Protein AF-A0A094IX02-F1 (afdb_monomer)

InterPro domains:
  IPR008921 DNA polymerase III, clamp loader complex, gamma/delta/delta subunit, C-terminal [SSF48019] (2-91)
  IPR022754 DNA polymerase III, gamma subunit, domain III [PF12169] (2-89)

pLDDT: mean 78.2, std 19.48, range [35.41, 97.06]

Sequence (142 aa):
MEQGKDPNRLVEDLIYYYRDMLLYKAAPQLEDVTHRVLVDERFRELSDVIPTSLIYEAIDLLSKSQQDMRLTNHPRVHMEVAIVKLCYEEERVIKTSISPALEEKVRQLEEQLAKLKETGVKLSPAETSEPVKKQEKYSDRL

Mean predicted aligned error: 15.34 Å

Secondary structure (DSSP, 8-state):
--TTS-HHHHHHHHHHHHHHHHHHHH-TT-GGG-SS----HHHHHHHHHS-HHHHHHHHHHHHHHHHHHHT-S-HHHHHHHHHHHHHHHHHHHHHTSS-HHHHHHHHHHHHHHHHHHHH----PPP----------------

Structure (mmCIF, N/CA/C/O backbone):
data_AF-A0A094IX02-F1
#
_entry.id   AF-A0A094IX02-F1
#
loop_
_atom_site.group_PDB
_atom_site.id
_atom_site.type_symbol
_atom_site.label_atom_id
_atom_site.label_alt_id
_atom_site.label_comp_id
_atom_site.label_asym_id
_atom_site.label_entity_id
_atom_site.label_seq_id
_atom_site.pdbx_PDB_ins_code
_atom_site.Cartn_x
_atom_site.Cartn_y
_atom_site.Cartn_z
_atom_site.occupancy
_atom_site.B_iso_or_equiv
_atom_site.auth_seq_id
_atom_site.auth_comp_id
_atom_site.auth_asym_id
_atom_site.auth_atom_id
_atom_site.pdbx_PDB_model_num
ATOM 1 N N . MET A 1 1 ? 15.039 -9.515 -20.313 1.00 42.78 1 MET A N 1
ATOM 2 C CA . MET A 1 1 ? 13.960 -9.119 -19.388 1.00 42.78 1 MET A CA 1
ATOM 3 C C . MET A 1 1 ? 14.347 -9.583 -17.995 1.00 42.78 1 MET A C 1
ATOM 5 O O . MET A 1 1 ? 14.217 -10.758 -17.699 1.00 42.78 1 MET A O 1
ATOM 9 N N . GLU A 1 2 ? 14.896 -8.691 -17.175 1.00 47.22 2 GLU A N 1
ATOM 10 C CA . GLU A 1 2 ? 15.177 -8.949 -15.756 1.00 47.22 2 GLU A CA 1
ATOM 11 C C . GLU A 1 2 ? 14.132 -8.184 -14.940 1.00 47.22 2 GLU A C 1
ATOM 13 O O . GLU A 1 2 ? 14.404 -7.127 -14.383 1.00 47.22 2 GLU A O 1
ATOM 18 N N . GLN A 1 3 ? 12.886 -8.662 -14.974 1.00 53.97 3 GLN A N 1
ATOM 19 C CA . GLN A 1 3 ? 11.718 -7.919 -14.475 1.00 53.97 3 GLN A CA 1
ATOM 20 C C . GLN A 1 3 ? 11.687 -7.727 -12.945 1.00 53.97 3 GLN A C 1
ATOM 22 O O . GLN A 1 3 ? 10.845 -6.988 -12.459 1.00 53.97 3 GLN A O 1
ATOM 27 N N . GLY A 1 4 ? 12.623 -8.315 -12.190 1.00 54.16 4 GLY A N 1
ATOM 28 C CA . GLY A 1 4 ? 12.705 -8.188 -10.728 1.00 54.16 4 GLY A CA 1
ATOM 29 C C . GLY A 1 4 ? 13.986 -7.545 -10.185 1.00 54.16 4 GLY A C 1
ATOM 30 O O . GLY A 1 4 ? 14.242 -7.662 -8.992 1.00 54.16 4 GLY A O 1
ATOM 31 N N . LYS A 1 5 ? 14.837 -6.932 -11.025 1.00 67.88 5 LYS A N 1
ATOM 32 C CA . LYS A 1 5 ? 16.141 -6.404 -10.567 1.00 67.88 5 LYS A CA 1
ATOM 33 C C . LYS A 1 5 ? 16.159 -4.937 -10.153 1.00 67.88 5 LYS A C 1
ATOM 35 O O . LYS A 1 5 ? 17.096 -4.544 -9.462 1.00 67.88 5 LYS A O 1
ATOM 40 N N . ASP A 1 6 ? 15.179 -4.137 -10.563 1.00 89.62 6 ASP A N 1
ATOM 41 C CA . ASP A 1 6 ? 15.134 -2.725 -10.185 1.00 89.62 6 ASP A CA 1
ATOM 42 C C . ASP A 1 6 ? 14.188 -2.523 -8.992 1.00 89.62 6 ASP A C 1
ATOM 44 O O . ASP A 1 6 ? 12.966 -2.595 -9.164 1.00 89.62 6 ASP A O 1
ATOM 48 N N . PRO A 1 7 ? 14.724 -2.270 -7.785 1.00 91.38 7 PRO A N 1
ATOM 49 C CA . PRO A 1 7 ? 13.902 -2.092 -6.600 1.00 91.38 7 PRO A CA 1
ATOM 50 C C . PRO A 1 7 ? 12.995 -0.857 -6.707 1.00 91.38 7 PRO A C 1
ATOM 52 O O . PRO A 1 7 ? 11.877 -0.884 -6.198 1.00 91.38 7 PRO A O 1
ATOM 55 N N . ASN A 1 8 ? 13.425 0.210 -7.394 1.00 92.31 8 ASN A N 1
ATOM 56 C CA . ASN A 1 8 ? 12.605 1.417 -7.546 1.00 92.31 8 ASN A CA 1
ATOM 57 C C . ASN A 1 8 ? 11.371 1.134 -8.392 1.00 92.31 8 ASN A C 1
ATOM 59 O O . ASN A 1 8 ? 10.273 1.565 -8.047 1.00 92.31 8 ASN A O 1
ATOM 63 N N . ARG A 1 9 ? 11.561 0.379 -9.477 1.00 91.56 9 ARG A N 1
ATOM 64 C CA . ARG A 1 9 ? 10.472 -0.018 -10.363 1.00 91.56 9 ARG A CA 1
ATOM 65 C C . ARG A 1 9 ? 9.483 -0.945 -9.666 1.00 91.56 9 ARG A C 1
ATOM 67 O O . ARG A 1 9 ? 8.288 -0.749 -9.826 1.00 91.56 9 ARG A O 1
ATOM 74 N N . LEU A 1 10 ? 9.955 -1.893 -8.849 1.00 92.25 10 LEU A N 1
ATOM 75 C CA . LEU A 1 10 ? 9.054 -2.751 -8.074 1.00 92.25 10 LEU A CA 1
ATOM 76 C C . LEU A 1 10 ? 8.162 -1.928 -7.134 1.00 92.25 10 LEU A C 1
ATOM 78 O O . LEU A 1 10 ? 6.953 -2.130 -7.106 1.00 92.25 10 LEU A O 1
ATOM 82 N N . VAL A 1 11 ? 8.746 -0.984 -6.389 1.00 94.88 11 VAL A N 1
ATOM 83 C CA . VAL A 1 11 ? 7.979 -0.098 -5.497 1.00 94.88 11 VAL A CA 1
ATOM 84 C C . VAL A 1 11 ? 6.995 0.767 -6.287 1.00 94.88 11 VAL A C 1
ATOM 86 O O . VAL A 1 11 ? 5.854 0.927 -5.866 1.00 94.88 11 VAL A O 1
ATOM 89 N N . GLU A 1 12 ? 7.405 1.292 -7.443 1.00 93.75 12 GLU A N 1
ATOM 90 C CA . GLU A 1 12 ? 6.524 2.069 -8.319 1.00 93.75 12 GLU A CA 1
ATOM 91 C C . GLU A 1 12 ? 5.334 1.235 -8.824 1.00 93.75 12 GLU A C 1
ATOM 93 O O . GLU A 1 12 ? 4.187 1.676 -8.742 1.00 93.75 12 GLU A O 1
ATOM 98 N N . ASP A 1 13 ? 5.591 0.013 -9.293 1.00 92.88 13 ASP A N 1
ATOM 99 C CA . ASP A 1 13 ? 4.559 -0.897 -9.788 1.00 92.88 13 ASP A CA 1
ATOM 100 C C . ASP A 1 13 ? 3.580 -1.298 -8.668 1.00 92.88 13 ASP A C 1
ATOM 102 O O . ASP A 1 13 ? 2.373 -1.348 -8.907 1.00 92.88 13 ASP A O 1
ATOM 106 N N . LEU A 1 14 ? 4.058 -1.480 -7.430 1.00 94.31 14 LEU A N 1
ATOM 107 C CA . LEU A 1 14 ? 3.194 -1.703 -6.264 1.00 94.31 14 LEU A CA 1
ATOM 108 C C . LEU A 1 14 ? 2.306 -0.489 -5.954 1.00 94.31 14 LEU A C 1
ATOM 110 O O . LEU A 1 14 ? 1.111 -0.656 -5.716 1.00 94.31 14 LEU A O 1
ATOM 114 N N . ILE A 1 15 ? 2.849 0.733 -5.996 1.00 95.25 15 ILE A N 1
ATOM 115 C CA . ILE A 1 15 ? 2.057 1.960 -5.789 1.00 95.25 15 ILE A CA 1
ATOM 116 C C . ILE A 1 15 ? 0.941 2.056 -6.835 1.00 95.25 15 ILE A C 1
ATOM 118 O O . ILE A 1 15 ? -0.210 2.329 -6.488 1.00 95.25 15 ILE A O 1
ATOM 122 N N . TYR A 1 16 ? 1.249 1.801 -8.111 1.00 93.56 16 TYR A N 1
ATOM 123 C CA . TYR A 1 16 ? 0.229 1.810 -9.160 1.00 93.56 16 TYR A CA 1
ATOM 124 C C . TYR A 1 16 ? -0.816 0.715 -8.976 1.00 93.56 16 TYR A C 1
ATOM 126 O O . TYR A 1 16 ? -1.994 0.982 -9.195 1.00 93.56 16 TYR A O 1
ATOM 134 N N . TYR A 1 17 ? -0.408 -0.479 -8.548 1.00 93.75 17 TYR A N 1
ATOM 135 C CA . TYR A 1 17 ? -1.331 -1.577 -8.282 1.00 93.75 17 TYR A CA 1
ATOM 136 C C . TYR A 1 17 ? -2.354 -1.205 -7.202 1.00 93.75 17 TYR A C 1
ATOM 138 O O . TYR A 1 17 ? -3.560 -1.340 -7.408 1.00 93.75 17 TYR A O 1
ATOM 146 N N . TYR A 1 18 ? -1.890 -0.653 -6.079 1.00 94.44 18 TYR A N 1
ATOM 147 C CA . TYR A 1 18 ? -2.764 -0.197 -4.998 1.00 94.44 18 TYR A CA 1
ATOM 148 C C . TYR A 1 18 ? -3.655 0.982 -5.408 1.00 94.44 18 TYR A C 1
ATOM 150 O O . TYR A 1 18 ? -4.835 1.011 -5.060 1.00 94.44 18 TYR A O 1
ATOM 158 N N . ARG A 1 19 ? -3.140 1.929 -6.203 1.00 94.50 19 ARG A N 1
ATOM 159 C CA . ARG A 1 19 ? -3.955 3.013 -6.774 1.00 94.50 19 ARG A CA 1
ATOM 160 C C . ARG A 1 19 ? -5.071 2.464 -7.662 1.00 94.50 19 ARG A C 1
ATOM 162 O O . ARG A 1 19 ? -6.213 2.892 -7.530 1.00 94.50 19 ARG A O 1
ATOM 169 N N . ASP A 1 20 ? -4.747 1.539 -8.560 1.00 92.50 20 ASP A N 1
ATOM 170 C CA . ASP A 1 20 ? -5.729 0.930 -9.458 1.00 92.50 20 ASP A CA 1
ATOM 171 C C . ASP A 1 20 ? -6.777 0.140 -8.648 1.00 92.50 20 ASP A C 1
ATOM 173 O O . ASP A 1 20 ? -7.962 0.191 -8.968 1.00 92.50 20 ASP A O 1
ATOM 177 N N . MET A 1 21 ? -6.389 -0.479 -7.525 1.00 93.25 21 MET A N 1
ATOM 178 C CA . MET A 1 21 ? -7.328 -1.104 -6.585 1.00 93.25 21 MET A CA 1
ATOM 179 C C . MET A 1 21 ? -8.259 -0.089 -5.905 1.00 93.25 21 MET A C 1
ATOM 181 O O . MET A 1 21 ? -9.454 -0.355 -5.793 1.00 93.25 21 MET A O 1
ATOM 185 N N . LEU A 1 22 ? -7.766 1.090 -5.502 1.00 93.25 22 LEU A N 1
ATOM 186 C CA . LEU A 1 22 ? -8.632 2.166 -4.990 1.00 93.25 22 LEU A CA 1
ATOM 187 C C . LEU A 1 22 ? -9.644 2.628 -6.040 1.00 93.25 22 LEU A C 1
ATOM 189 O O . LEU A 1 22 ? -10.817 2.814 -5.718 1.00 93.25 22 LEU A O 1
ATOM 193 N N . LEU A 1 23 ? -9.197 2.803 -7.285 1.00 91.06 23 LEU A N 1
ATOM 194 C CA . LEU A 1 23 ? -10.057 3.216 -8.394 1.00 91.06 23 LEU A CA 1
ATOM 195 C C . LEU A 1 23 ? -11.142 2.171 -8.664 1.00 91.06 23 LEU A C 1
ATOM 197 O O . LEU A 1 23 ? -12.318 2.526 -8.729 1.00 91.06 23 LEU A O 1
ATOM 201 N N . TYR A 1 24 ? -10.765 0.892 -8.727 1.00 90.88 24 TYR A N 1
ATOM 202 C CA . TYR A 1 24 ? -11.710 -0.207 -8.904 1.00 90.88 24 TYR A CA 1
ATOM 203 C C . TYR A 1 24 ? -12.735 -0.272 -7.764 1.00 90.88 24 TYR A C 1
ATOM 205 O O . TYR A 1 24 ? -13.934 -0.333 -8.022 1.00 90.88 24 TYR A O 1
ATOM 213 N N . LYS A 1 25 ? -12.298 -0.170 -6.500 1.00 91.00 25 LYS A N 1
ATOM 214 C CA . LYS A 1 25 ? -13.212 -0.165 -5.343 1.00 91.00 25 LYS A CA 1
ATOM 215 C C . LYS A 1 25 ? -14.169 1.036 -5.346 1.00 91.00 25 LYS A C 1
ATOM 217 O O . LYS A 1 25 ? -15.282 0.918 -4.842 1.00 91.00 25 LYS A O 1
ATOM 222 N N . ALA A 1 26 ? -13.752 2.185 -5.883 1.00 90.62 26 ALA A N 1
ATOM 223 C CA . ALA A 1 26 ? -14.580 3.391 -5.952 1.00 90.62 26 ALA A CA 1
ATOM 224 C C . ALA A 1 26 ? -15.576 3.377 -7.126 1.00 90.62 26 ALA A C 1
ATOM 226 O O . ALA A 1 26 ? -16.680 3.908 -7.000 1.00 90.62 26 ALA A O 1
ATOM 227 N N . ALA A 1 27 ? -15.194 2.793 -8.262 1.00 87.81 27 ALA A N 1
ATOM 228 C CA . ALA A 1 27 ? -16.022 2.725 -9.462 1.00 87.81 27 ALA A CA 1
ATOM 229 C C . ALA A 1 27 ? -15.778 1.413 -10.239 1.00 87.81 27 ALA A C 1
ATOM 231 O O . ALA A 1 27 ? -15.107 1.430 -11.273 1.00 87.81 27 ALA A O 1
ATOM 232 N N . PRO A 1 28 ? -16.357 0.280 -9.796 1.00 82.62 28 PRO A N 1
ATOM 233 C CA . PRO A 1 28 ? -16.116 -1.037 -10.400 1.00 82.62 28 PRO A CA 1
ATOM 234 C C . PRO A 1 28 ? -16.536 -1.130 -11.872 1.00 82.62 28 PRO A C 1
ATOM 236 O O . PRO A 1 28 ? -15.961 -1.883 -12.647 1.00 82.62 28 PRO A O 1
ATOM 239 N N . GLN A 1 29 ? -17.544 -0.347 -12.268 1.00 78.31 29 GLN A N 1
ATOM 240 C CA . GLN A 1 29 ? -18.075 -0.292 -13.631 1.00 78.31 29 GLN A CA 1
ATOM 241 C C . GLN A 1 29 ? -17.178 0.466 -14.625 1.00 78.31 29 GLN A C 1
ATOM 243 O O . GLN A 1 29 ? -17.501 0.536 -15.808 1.00 78.31 29 GLN A O 1
ATOM 248 N N . LEU A 1 30 ? -16.087 1.072 -14.152 1.00 69.69 30 LEU A N 1
ATOM 249 C CA . LEU A 1 30 ? -15.132 1.840 -14.947 1.00 69.69 30 LEU A CA 1
ATOM 250 C C . LEU A 1 30 ? -13.817 1.047 -15.085 1.00 69.69 30 LEU A C 1
ATOM 252 O O . LEU A 1 30 ? -12.750 1.523 -14.706 1.00 69.69 30 LEU A O 1
ATOM 256 N N . GLU A 1 31 ? -13.887 -0.171 -15.636 1.00 65.56 31 GLU A N 1
ATOM 257 C CA . GLU A 1 31 ? -12.701 -1.025 -15.863 1.00 65.56 31 GLU A CA 1
ATOM 258 C C . GLU A 1 31 ? -11.616 -0.315 -16.697 1.00 65.56 31 GLU A C 1
ATOM 260 O O . GLU A 1 31 ? -10.428 -0.477 -16.435 1.00 65.56 31 GLU A O 1
ATOM 265 N N . ASP A 1 32 ? -12.006 0.574 -17.615 1.00 66.56 32 ASP A N 1
ATOM 266 C CA . ASP A 1 32 ? -11.073 1.374 -18.424 1.00 66.56 32 ASP A CA 1
ATOM 267 C C . ASP A 1 32 ? -10.295 2.444 -17.625 1.00 66.56 32 ASP A C 1
ATOM 269 O O . ASP A 1 32 ? -9.385 3.080 -18.158 1.00 66.56 32 ASP A O 1
ATOM 273 N N . VAL A 1 33 ? -10.641 2.684 -16.353 1.00 66.62 33 VAL A N 1
ATOM 274 C CA . VAL A 1 33 ? -9.962 3.671 -15.491 1.00 66.62 33 VAL A CA 1
ATOM 275 C C . VAL A 1 33 ? -8.728 3.083 -14.809 1.00 66.62 33 VAL A C 1
ATOM 277 O O . VAL A 1 33 ? -7.846 3.830 -14.380 1.00 66.62 33 VAL A O 1
ATOM 280 N N . THR A 1 34 ? -8.608 1.756 -14.731 1.00 68.81 34 THR A N 1
ATOM 281 C CA . THR A 1 34 ? -7.360 1.126 -14.286 1.00 68.81 34 THR A CA 1
ATOM 282 C C . THR A 1 34 ? -6.345 1.149 -15.424 1.00 68.81 34 THR A C 1
ATOM 284 O O . THR A 1 34 ? -6.577 0.607 -16.499 1.00 68.81 34 THR A O 1
ATOM 287 N N . HIS A 1 35 ? -5.214 1.822 -15.208 1.00 67.12 35 HIS A N 1
ATOM 288 C CA . HIS A 1 35 ? -4.257 2.108 -16.282 1.00 67.12 35 HIS A CA 1
ATOM 289 C C . HIS A 1 35 ? -3.168 1.044 -16.440 1.00 67.12 35 HIS A C 1
ATOM 291 O O . HIS A 1 35 ? -2.551 0.967 -17.504 1.00 67.12 35 HIS A O 1
ATOM 297 N N . ARG A 1 36 ? -2.846 0.289 -15.382 1.00 69.19 36 ARG A N 1
ATOM 298 C CA . ARG A 1 36 ? -1.722 -0.663 -15.392 1.00 69.19 36 ARG A CA 1
ATOM 299 C C . ARG A 1 36 ? -2.116 -2.078 -15.012 1.00 69.19 36 ARG A C 1
ATOM 301 O O . ARG A 1 36 ? -1.432 -3.009 -15.435 1.00 69.19 36 ARG A O 1
ATOM 308 N N . VAL A 1 37 ? -3.174 -2.245 -14.227 1.00 73.06 37 VAL A N 1
ATOM 309 C CA . VAL A 1 37 ? -3.615 -3.566 -13.788 1.00 73.06 37 VAL A CA 1
ATOM 310 C C . VAL A 1 37 ? -4.686 -4.113 -14.717 1.00 73.06 37 VAL A C 1
ATOM 312 O O . VAL A 1 37 ? -5.657 -3.436 -15.031 1.00 73.06 37 VAL A O 1
ATOM 315 N N . LEU A 1 38 ? -4.506 -5.363 -15.140 1.00 76.31 38 LEU A N 1
ATOM 316 C CA . LEU A 1 38 ? -5.580 -6.125 -15.754 1.00 76.31 38 LEU A CA 1
ATOM 317 C C . LEU A 1 38 ? -6.500 -6.610 -14.632 1.00 76.31 38 LEU A C 1
ATOM 319 O O . LEU A 1 38 ? -6.043 -7.306 -13.726 1.00 76.31 38 LEU A O 1
ATOM 323 N N . VAL A 1 39 ? -7.772 -6.215 -14.680 1.00 79.00 39 VAL A N 1
ATOM 324 C CA . VAL A 1 39 ? -8.790 -6.607 -13.694 1.00 79.00 39 VAL A CA 1
ATOM 325 C C . VAL A 1 39 ? -9.172 -8.075 -13.929 1.00 79.00 39 VAL A C 1
ATOM 327 O O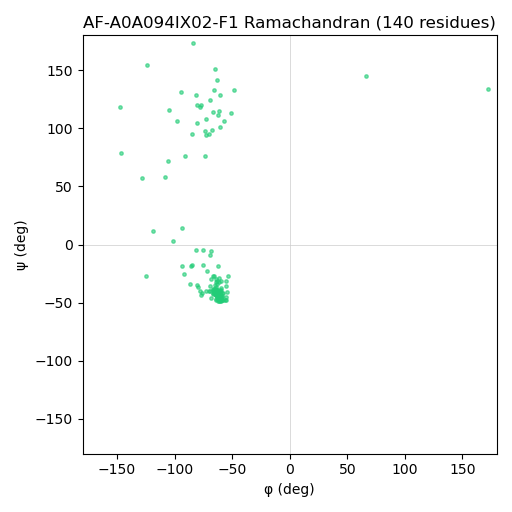 . VAL A 1 39 ? -10.199 -8.387 -14.528 1.00 79.00 39 VAL A O 1
ATOM 330 N N . ASP A 1 40 ? -8.300 -8.990 -13.508 1.00 85.94 40 ASP A N 1
ATOM 331 C CA . ASP A 1 40 ? -8.564 -10.427 -13.498 1.00 85.94 40 ASP A CA 1
ATOM 332 C C . ASP A 1 40 ? -9.317 -10.858 -12.229 1.00 85.94 40 ASP A C 1
ATOM 334 O O . ASP A 1 40 ? -9.553 -10.078 -11.304 1.00 85.94 40 ASP A O 1
ATOM 338 N N . GLU A 1 41 ? -9.728 -12.125 -12.191 1.00 88.06 41 GLU A N 1
ATOM 339 C CA . GLU A 1 41 ? -10.446 -12.708 -11.052 1.00 88.06 41 GLU A CA 1
ATOM 340 C C . GLU A 1 41 ? -9.673 -12.531 -9.738 1.00 88.06 41 GLU A C 1
ATOM 342 O O . GLU A 1 41 ? -10.242 -12.116 -8.731 1.00 88.06 41 GLU A O 1
ATOM 347 N N . ARG A 1 42 ? -8.351 -12.720 -9.774 1.00 88.88 42 ARG A N 1
ATOM 348 C CA . ARG A 1 42 ? -7.487 -12.594 -8.600 1.00 88.88 42 ARG A CA 1
ATOM 349 C C . ARG A 1 42 ? -7.411 -11.159 -8.082 1.00 88.88 42 ARG A C 1
ATOM 351 O O . ARG A 1 42 ? -7.384 -10.944 -6.872 1.00 88.88 42 ARG A O 1
ATOM 358 N N . PHE A 1 43 ? -7.358 -10.171 -8.971 1.00 90.88 43 PHE A N 1
ATOM 359 C CA . PHE A 1 43 ? -7.406 -8.765 -8.588 1.00 90.88 43 PHE A CA 1
ATOM 360 C C . PHE A 1 43 ? -8.732 -8.424 -7.909 1.00 90.88 43 PHE A C 1
ATOM 362 O O . PHE A 1 43 ? -8.723 -7.753 -6.878 1.00 90.88 43 PHE A O 1
ATOM 369 N N . ARG A 1 44 ? -9.856 -8.918 -8.447 1.00 89.75 44 ARG A N 1
ATOM 370 C CA . ARG A 1 44 ? -11.182 -8.713 -7.848 1.00 89.75 44 ARG A CA 1
ATOM 371 C C . ARG A 1 44 ? -11.256 -9.326 -6.448 1.00 89.75 44 ARG A C 1
ATOM 373 O O . ARG A 1 44 ? -11.592 -8.611 -5.509 1.00 89.75 44 ARG A O 1
ATOM 380 N N . GLU A 1 45 ? -10.825 -10.576 -6.284 1.00 92.44 45 GLU A N 1
ATOM 381 C CA . GLU A 1 45 ? -10.756 -11.245 -4.974 1.00 92.44 45 GLU A CA 1
ATOM 382 C C . GLU A 1 45 ? -9.910 -10.459 -3.961 1.00 92.44 45 GLU A C 1
ATOM 384 O O . GLU A 1 45 ? -10.343 -10.206 -2.836 1.00 92.44 45 GLU A O 1
ATOM 389 N N . LEU A 1 46 ? -8.711 -10.020 -4.358 1.00 91.19 46 LEU A N 1
ATOM 390 C CA . LEU A 1 46 ? -7.849 -9.213 -3.491 1.00 91.19 46 LEU A CA 1
ATOM 391 C C . LEU A 1 46 ? -8.491 -7.868 -3.149 1.00 91.19 46 LEU A C 1
ATOM 393 O O . LEU A 1 46 ? -8.398 -7.416 -2.008 1.00 91.19 46 LEU A O 1
ATOM 397 N N . SER A 1 47 ? -9.161 -7.239 -4.113 1.00 91.62 47 SER A N 1
ATOM 398 C CA . SER A 1 47 ? -9.851 -5.973 -3.891 1.00 91.62 47 SER A CA 1
ATOM 399 C C . SER A 1 47 ? -11.020 -6.108 -2.918 1.00 91.62 47 SER A C 1
ATOM 401 O O . SER A 1 47 ? -11.309 -5.144 -2.217 1.00 91.62 47 SER A O 1
ATOM 403 N N . ASP A 1 48 ? -11.646 -7.279 -2.808 1.00 90.88 48 ASP A N 1
ATOM 404 C CA . ASP A 1 48 ? -12.717 -7.528 -1.840 1.00 90.88 48 ASP A CA 1
ATOM 405 C C . ASP A 1 48 ? -12.166 -7.758 -0.428 1.00 90.88 48 ASP A C 1
ATOM 407 O O . ASP A 1 48 ? -12.715 -7.239 0.546 1.00 90.88 48 ASP A O 1
ATOM 411 N N . VAL A 1 49 ? -11.051 -8.485 -0.308 1.00 91.62 49 VAL A N 1
ATOM 412 C CA . VAL A 1 49 ? -10.468 -8.855 0.993 1.00 91.62 49 VAL A CA 1
ATOM 413 C C . VAL A 1 49 ? -9.666 -7.713 1.621 1.00 91.62 49 VAL A C 1
ATOM 415 O O . VAL A 1 49 ? -9.698 -7.545 2.840 1.00 91.62 49 VAL A O 1
ATOM 418 N N . ILE A 1 50 ? -8.956 -6.910 0.821 1.00 90.75 50 ILE A N 1
ATOM 419 C CA . ILE A 1 50 ? -8.082 -5.852 1.342 1.00 90.75 50 ILE A CA 1
ATOM 420 C C . ILE A 1 50 ? -8.914 -4.604 1.707 1.00 90.75 50 ILE A C 1
ATOM 422 O O . ILE A 1 50 ? -9.543 -3.988 0.833 1.00 90.75 50 ILE A O 1
ATOM 426 N N . PRO A 1 51 ? -8.907 -4.157 2.979 1.00 91.88 51 PRO A N 1
ATOM 427 C CA . PRO A 1 51 ? -9.568 -2.927 3.405 1.00 91.88 51 PRO A CA 1
ATOM 428 C C . PRO A 1 51 ? -8.964 -1.686 2.746 1.00 91.88 51 PRO A C 1
ATOM 430 O O . PRO A 1 51 ? -7.747 -1.549 2.649 1.00 91.88 51 PRO A O 1
ATOM 433 N N . THR A 1 52 ? -9.807 -0.714 2.390 1.00 93.25 52 THR A N 1
ATOM 434 C CA . THR A 1 52 ? -9.368 0.557 1.786 1.00 93.25 52 THR A CA 1
ATOM 435 C C . THR A 1 52 ? -8.334 1.299 2.642 1.00 93.25 52 THR A C 1
ATOM 437 O O . THR A 1 52 ? -7.414 1.902 2.098 1.00 93.25 52 THR A O 1
ATOM 440 N N . SER A 1 53 ? -8.446 1.235 3.974 1.00 91.12 53 SER A N 1
ATOM 441 C CA . SER A 1 53 ? -7.480 1.855 4.892 1.00 91.12 53 SER A CA 1
ATOM 442 C C . SER A 1 53 ? -6.070 1.286 4.729 1.00 91.12 53 SER A C 1
ATOM 444 O O . SER A 1 53 ? -5.121 2.059 4.652 1.00 91.12 53 SER A O 1
ATOM 446 N N . LEU A 1 54 ? -5.940 -0.039 4.584 1.00 92.12 54 LEU A N 1
ATOM 447 C CA . LEU A 1 54 ? -4.647 -0.685 4.343 1.00 92.12 54 LEU A CA 1
ATOM 448 C C . LEU A 1 54 ? -4.048 -0.274 2.999 1.00 92.12 54 LEU A C 1
ATOM 450 O O . LEU A 1 54 ? -2.837 -0.114 2.894 1.00 92.12 54 LEU A O 1
ATOM 454 N N . ILE A 1 55 ? -4.881 -0.060 1.979 1.00 94.81 55 ILE A N 1
ATOM 455 C CA . ILE A 1 55 ? -4.407 0.390 0.666 1.00 94.81 55 ILE A CA 1
ATOM 456 C C . ILE A 1 55 ? -3.793 1.798 0.766 1.00 94.81 55 ILE A C 1
ATOM 458 O O . ILE A 1 55 ? -2.728 2.039 0.200 1.00 94.81 55 ILE A O 1
ATOM 462 N N . TYR A 1 56 ? -4.420 2.715 1.513 1.00 95.19 56 TYR A N 1
ATOM 463 C CA . TYR A 1 56 ? -3.859 4.050 1.755 1.00 95.19 56 TYR A CA 1
ATOM 464 C C . TYR A 1 56 ? -2.551 3.999 2.552 1.00 95.19 56 TYR A C 1
ATOM 466 O O . TYR A 1 56 ? -1.563 4.597 2.127 1.00 95.19 56 TYR A O 1
ATOM 474 N N . GLU A 1 57 ? -2.517 3.245 3.654 1.00 93.69 57 GLU A N 1
ATOM 475 C CA . GLU A 1 57 ? -1.303 3.063 4.464 1.00 93.69 57 GLU A CA 1
ATOM 476 C C . GLU A 1 57 ? -0.154 2.482 3.627 1.00 93.69 57 GLU A C 1
ATOM 478 O O . GLU A 1 57 ? 0.982 2.964 3.689 1.00 93.69 57 GLU A O 1
ATOM 483 N N . ALA A 1 58 ? -0.459 1.502 2.770 1.00 95.44 58 ALA A N 1
ATOM 484 C CA . ALA A 1 58 ? 0.522 0.899 1.884 1.00 95.44 58 ALA A CA 1
ATOM 485 C C . ALA A 1 58 ? 1.091 1.899 0.869 1.00 95.44 58 ALA A C 1
ATOM 487 O O . ALA A 1 58 ? 2.309 1.959 0.686 1.00 95.44 58 ALA A O 1
ATOM 488 N N . ILE A 1 59 ? 0.236 2.707 0.231 1.00 96.88 59 ILE A N 1
ATOM 489 C CA . ILE A 1 59 ? 0.666 3.750 -0.712 1.00 96.88 59 ILE A CA 1
ATOM 490 C C . ILE A 1 59 ? 1.563 4.776 -0.015 1.00 96.88 59 ILE A C 1
ATOM 492 O O . ILE A 1 59 ? 2.603 5.135 -0.573 1.00 96.88 59 ILE A O 1
ATOM 496 N N . ASP A 1 60 ? 1.212 5.221 1.192 1.00 96.75 60 ASP A N 1
ATOM 497 C CA . ASP A 1 60 ? 2.000 6.202 1.946 1.00 96.75 60 ASP A CA 1
ATOM 498 C C . ASP A 1 60 ? 3.383 5.651 2.319 1.00 96.75 60 ASP A C 1
ATOM 500 O O . ASP A 1 60 ? 4.413 6.300 2.085 1.00 96.75 60 ASP A O 1
ATOM 504 N N . LEU A 1 61 ? 3.432 4.423 2.846 1.00 96.31 61 LEU A N 1
ATOM 505 C CA . LEU A 1 61 ? 4.678 3.752 3.210 1.00 96.31 61 LEU A CA 1
ATOM 506 C C . LEU A 1 61 ? 5.580 3.528 1.988 1.00 96.31 61 LEU A C 1
ATOM 508 O O . LEU A 1 61 ? 6.778 3.832 2.036 1.00 96.31 61 LEU A O 1
ATOM 512 N N . LEU A 1 62 ? 5.017 3.020 0.889 1.00 97.06 62 LEU A N 1
ATOM 513 C CA . LEU A 1 62 ? 5.754 2.771 -0.348 1.00 97.06 62 LEU A CA 1
ATOM 514 C C . LEU A 1 62 ? 6.245 4.073 -0.983 1.00 97.06 62 LEU A C 1
ATOM 516 O O . LEU A 1 62 ? 7.400 4.134 -1.396 1.00 97.06 62 LEU A O 1
ATOM 520 N N . SER A 1 63 ? 5.428 5.129 -1.005 1.00 97.00 63 SER A N 1
ATOM 521 C CA . SER A 1 63 ? 5.812 6.439 -1.554 1.00 97.00 63 SER A CA 1
ATOM 522 C C . SER A 1 63 ? 6.966 7.061 -0.771 1.00 97.00 63 SER A C 1
ATOM 524 O O . SER A 1 63 ? 7.926 7.564 -1.363 1.00 97.00 63 SER A O 1
ATOM 526 N N . LYS A 1 64 ? 6.920 6.967 0.565 1.00 96.50 64 LYS A N 1
ATOM 527 C CA . LYS A 1 64 ? 8.021 7.400 1.429 1.00 96.50 64 LYS A CA 1
ATOM 528 C C . LYS A 1 64 ? 9.289 6.589 1.165 1.00 96.50 64 LYS A C 1
ATOM 530 O O . LYS A 1 64 ? 10.346 7.175 0.943 1.00 96.50 64 LYS A O 1
ATOM 535 N N . SER A 1 65 ? 9.179 5.260 1.123 1.00 96.25 65 SER A N 1
ATOM 536 C CA . SER A 1 65 ? 10.326 4.394 0.829 1.00 96.25 65 SER A CA 1
ATOM 537 C C . SER A 1 65 ? 10.917 4.688 -0.550 1.00 96.25 65 SER A C 1
ATOM 539 O O . SER A 1 65 ? 12.131 4.792 -0.687 1.00 96.25 65 SER A O 1
ATOM 541 N N . GLN A 1 66 ? 10.080 4.936 -1.561 1.00 95.94 66 GLN A N 1
ATOM 542 C CA . GLN A 1 66 ? 10.528 5.305 -2.902 1.00 95.94 66 GLN A CA 1
ATOM 543 C C . GLN A 1 66 ? 11.362 6.597 -2.895 1.00 95.94 66 GLN A C 1
ATOM 545 O O . GLN A 1 66 ? 12.338 6.711 -3.637 1.00 95.94 66 GLN A O 1
ATOM 550 N N . GLN A 1 67 ? 11.008 7.582 -2.062 1.00 96.25 67 GLN A N 1
ATOM 551 C CA . GLN A 1 67 ? 11.814 8.790 -1.894 1.00 96.25 67 GLN A CA 1
ATOM 552 C C . GLN A 1 67 ? 13.146 8.494 -1.203 1.00 96.25 67 GLN A C 1
ATOM 554 O O . GLN A 1 67 ? 14.182 8.935 -1.698 1.00 96.25 67 GLN A O 1
ATOM 559 N N . ASP A 1 68 ? 13.136 7.718 -0.121 1.00 96.12 68 ASP A N 1
ATOM 560 C CA . ASP A 1 68 ? 14.355 7.329 0.595 1.00 96.12 68 ASP A CA 1
ATOM 561 C C . ASP A 1 68 ? 15.311 6.538 -0.317 1.00 96.12 68 ASP A C 1
ATOM 563 O O . ASP A 1 68 ? 16.518 6.775 -0.322 1.00 96.12 68 ASP A O 1
ATOM 567 N N . MET A 1 69 ? 14.762 5.658 -1.160 1.00 95.69 69 MET A N 1
ATOM 568 C CA . MET A 1 69 ? 15.490 4.868 -2.157 1.00 95.69 69 MET A CA 1
ATOM 569 C C . MET A 1 69 ? 16.197 5.726 -3.212 1.00 95.69 69 MET A C 1
ATOM 571 O O . MET A 1 69 ? 17.275 5.350 -3.670 1.00 95.69 69 MET A O 1
ATOM 575 N N . ARG A 1 70 ? 15.643 6.892 -3.571 1.00 94.00 70 ARG A N 1
ATOM 576 C CA . ARG A 1 70 ? 16.297 7.853 -4.481 1.00 94.00 70 ARG A CA 1
ATOM 577 C C . ARG A 1 70 ? 17.487 8.572 -3.838 1.00 94.00 70 ARG A C 1
ATOM 579 O O . ARG A 1 70 ? 18.344 9.070 -4.560 1.00 94.00 70 ARG A O 1
ATOM 586 N N . LEU A 1 71 ? 17.532 8.650 -2.507 1.00 94.50 71 LEU A N 1
ATOM 587 C CA . LEU A 1 71 ? 18.521 9.424 -1.743 1.00 94.50 71 LEU A CA 1
ATOM 588 C C . LEU A 1 71 ? 19.649 8.564 -1.148 1.00 94.50 71 LEU A C 1
ATOM 590 O O . LEU A 1 71 ? 20.506 9.080 -0.432 1.00 94.50 71 LEU A O 1
ATOM 594 N N . THR A 1 72 ? 19.659 7.260 -1.419 1.00 94.19 72 THR A N 1
ATOM 595 C CA . THR A 1 72 ? 20.562 6.281 -0.798 1.00 94.19 72 THR A CA 1
ATOM 596 C C . THR A 1 72 ? 21.369 5.509 -1.838 1.00 94.19 72 THR A C 1
ATO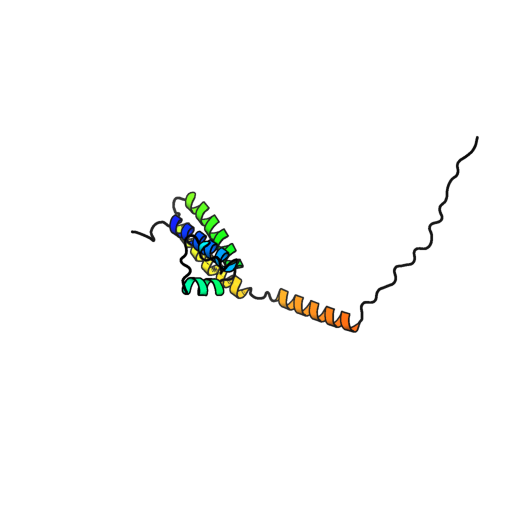M 598 O O . THR A 1 72 ? 20.925 5.282 -2.960 1.00 94.19 72 THR A O 1
ATOM 601 N N . ASN A 1 73 ? 22.540 5.013 -1.432 1.00 94.00 73 ASN A N 1
ATOM 602 C CA . ASN A 1 73 ? 23.343 4.087 -2.238 1.00 94.00 73 ASN A CA 1
ATOM 603 C C . ASN A 1 73 ? 22.860 2.627 -2.126 1.00 94.00 73 ASN A C 1
ATOM 605 O O . ASN A 1 73 ? 23.385 1.744 -2.805 1.00 94.00 73 ASN A O 1
ATOM 609 N N . HIS A 1 74 ? 21.871 2.353 -1.266 1.00 94.38 74 HIS A N 1
ATOM 610 C CA . HIS A 1 74 ? 21.372 1.003 -0.987 1.00 94.38 74 HIS A CA 1
ATOM 611 C C . HIS A 1 74 ? 19.839 0.888 -1.125 1.00 94.38 74 HIS A C 1
ATOM 613 O O . HIS A 1 74 ? 19.168 0.462 -0.183 1.00 94.38 74 HIS A O 1
ATOM 619 N N . PRO A 1 75 ? 19.247 1.211 -2.293 1.00 94.00 75 PRO A N 1
ATOM 620 C CA . PRO A 1 75 ? 17.790 1.237 -2.484 1.00 94.00 75 PRO A CA 1
ATOM 621 C C . PRO A 1 75 ? 17.118 -0.116 -2.216 1.00 94.00 75 PRO A C 1
ATOM 623 O O . PRO A 1 75 ? 15.999 -0.175 -1.715 1.00 94.00 75 PRO A O 1
ATOM 626 N N . ARG A 1 76 ? 17.824 -1.220 -2.482 1.00 94.06 76 ARG A N 1
ATOM 627 C CA . ARG A 1 76 ? 17.330 -2.572 -2.208 1.00 94.06 76 ARG A CA 1
ATOM 628 C C . ARG A 1 76 ? 17.006 -2.794 -0.727 1.00 94.06 76 ARG A C 1
ATOM 630 O O . ARG A 1 76 ? 15.970 -3.369 -0.426 1.00 94.06 76 ARG A O 1
ATOM 637 N N . VAL A 1 77 ? 17.849 -2.303 0.183 1.00 94.50 77 VAL A N 1
ATOM 638 C CA . VAL A 1 77 ? 17.640 -2.472 1.632 1.00 94.50 77 VAL A CA 1
ATOM 639 C C . VAL A 1 77 ? 16.398 -1.704 2.086 1.00 94.50 77 VAL A C 1
ATOM 641 O O . VAL A 1 77 ? 15.592 -2.221 2.852 1.00 94.50 77 VAL A O 1
ATOM 644 N N . HIS A 1 78 ? 16.197 -0.487 1.577 1.00 95.38 78 HIS A N 1
ATOM 645 C CA . HIS A 1 78 ? 15.009 0.310 1.898 1.00 95.38 78 HIS A CA 1
ATOM 646 C C . HIS A 1 78 ? 13.721 -0.335 1.371 1.00 95.38 78 HIS A C 1
ATOM 648 O O . HIS A 1 78 ? 12.724 -0.388 2.092 1.00 95.38 78 HIS A O 1
ATOM 654 N N . MET A 1 79 ? 13.755 -0.889 0.156 1.00 95.75 79 MET A N 1
ATOM 655 C CA . MET A 1 79 ? 12.652 -1.686 -0.382 1.00 95.75 79 MET A CA 1
ATOM 656 C C . MET A 1 79 ? 12.349 -2.902 0.503 1.00 95.75 79 MET A C 1
ATOM 658 O O . MET A 1 79 ? 11.194 -3.122 0.852 1.00 95.75 79 MET A O 1
ATOM 662 N N . GLU A 1 80 ? 13.368 -3.671 0.899 1.00 94.25 80 GLU A N 1
ATOM 663 C CA . GLU A 1 80 ? 13.203 -4.844 1.769 1.00 94.25 80 GLU A CA 1
ATOM 664 C C . GLU A 1 80 ? 12.558 -4.457 3.109 1.00 94.25 80 GLU A C 1
ATOM 666 O O . GLU A 1 80 ? 11.588 -5.084 3.531 1.00 94.25 80 GLU A O 1
ATOM 671 N N . VAL A 1 81 ? 13.015 -3.369 3.737 1.00 94.69 81 VAL A N 1
ATOM 672 C CA . VAL A 1 81 ? 12.420 -2.850 4.979 1.00 94.69 81 VAL A CA 1
ATOM 673 C C . VAL A 1 81 ? 10.969 -2.406 4.777 1.00 94.69 81 VAL A C 1
ATOM 675 O O . VAL A 1 81 ? 10.135 -2.656 5.645 1.00 94.69 81 VAL A O 1
ATOM 678 N N . ALA A 1 82 ? 10.647 -1.753 3.658 1.00 94.75 82 ALA A N 1
ATOM 679 C CA . ALA A 1 82 ? 9.277 -1.338 3.362 1.00 94.75 82 ALA A CA 1
ATOM 680 C C . ALA A 1 82 ? 8.340 -2.539 3.183 1.00 94.75 82 ALA A C 1
ATOM 682 O O . ALA A 1 82 ? 7.260 -2.550 3.766 1.00 94.75 82 ALA A O 1
ATOM 683 N N . ILE A 1 83 ? 8.774 -3.575 2.459 1.00 93.62 83 ILE A N 1
ATOM 684 C CA . ILE A 1 83 ? 7.995 -4.808 2.281 1.00 93.62 83 ILE A CA 1
ATOM 685 C C . ILE A 1 83 ? 7.772 -5.507 3.628 1.00 93.62 83 ILE A C 1
ATOM 687 O O . ILE A 1 83 ? 6.652 -5.906 3.931 1.00 93.62 83 ILE A O 1
ATOM 691 N N . VAL A 1 84 ? 8.802 -5.604 4.477 1.00 94.00 84 VAL A N 1
ATOM 692 C CA . VAL A 1 84 ? 8.659 -6.193 5.821 1.00 94.00 84 VAL A CA 1
ATOM 693 C C . VAL A 1 84 ? 7.653 -5.411 6.674 1.00 94.00 84 VAL A C 1
ATOM 695 O O . VAL A 1 84 ? 6.850 -6.018 7.379 1.00 94.00 84 VAL A O 1
ATOM 698 N N . LYS A 1 85 ? 7.667 -4.074 6.601 1.00 92.19 85 LYS A N 1
ATOM 699 C CA . LYS A 1 85 ? 6.711 -3.224 7.326 1.00 92.19 85 LYS A CA 1
ATOM 700 C C . LYS A 1 85 ? 5.271 -3.427 6.854 1.00 92.19 85 LYS A C 1
ATOM 702 O O . LYS A 1 85 ? 4.404 -3.568 7.709 1.00 92.19 85 LYS A O 1
ATOM 707 N N . LEU A 1 86 ? 5.040 -3.519 5.541 1.00 91.00 86 LEU A N 1
ATOM 708 C CA . LEU A 1 86 ? 3.710 -3.786 4.976 1.00 91.00 86 LEU A CA 1
ATOM 709 C C . LEU A 1 86 ? 3.097 -5.071 5.545 1.00 91.00 86 LEU A C 1
ATOM 711 O O . LEU A 1 86 ? 1.964 -5.057 6.017 1.00 91.00 86 LEU A O 1
ATOM 715 N N . CYS A 1 87 ? 3.870 -6.160 5.574 1.00 86.50 87 CYS A N 1
ATOM 716 C CA . CYS A 1 87 ? 3.395 -7.446 6.089 1.00 86.50 87 CYS A CA 1
ATOM 717 C C . CYS A 1 87 ? 3.112 -7.426 7.603 1.00 86.50 87 CYS A C 1
ATOM 719 O O . CYS A 1 87 ? 2.306 -8.213 8.091 1.00 86.50 87 CYS A O 1
ATOM 721 N N . TYR A 1 88 ? 3.789 -6.561 8.363 1.00 80.56 88 TYR A N 1
ATOM 722 C CA . TYR A 1 88 ? 3.624 -6.476 9.816 1.00 80.56 88 TYR A CA 1
ATOM 723 C C . TYR A 1 88 ? 2.472 -5.543 10.228 1.00 80.56 88 TYR A C 1
ATOM 725 O O . TYR A 1 88 ? 1.789 -5.793 11.223 1.00 80.56 88 TYR A O 1
ATOM 733 N N . GLU A 1 89 ? 2.235 -4.465 9.475 1.00 67.31 89 GLU A N 1
ATOM 734 C CA . GLU A 1 89 ? 1.114 -3.547 9.716 1.00 67.31 89 GLU A CA 1
ATOM 735 C C . GLU A 1 89 ? -0.241 -4.198 9.405 1.00 67.31 89 GLU A C 1
ATOM 737 O O . GLU A 1 89 ? -1.187 -4.012 10.175 1.00 67.31 89 GLU A O 1
ATOM 742 N N . GLU A 1 90 ? -0.312 -5.060 8.386 1.00 59.94 90 GLU A N 1
ATOM 743 C CA . GLU A 1 90 ? -1.499 -5.875 8.095 1.00 59.94 90 GLU A CA 1
ATOM 744 C C . GLU A 1 90 ? -1.931 -6.711 9.317 1.00 59.94 90 GLU A C 1
ATOM 746 O O . GLU A 1 90 ? -3.100 -6.692 9.715 1.00 59.94 90 GLU A O 1
ATOM 751 N N . GLU A 1 91 ? -0.984 -7.356 10.006 1.00 60.62 91 GLU A N 1
ATOM 752 C CA . GLU A 1 91 ? -1.279 -8.161 11.197 1.00 60.62 91 GLU A CA 1
ATOM 753 C C . GLU A 1 91 ? -1.831 -7.312 12.360 1.00 60.62 91 GLU A C 1
ATOM 755 O O . GLU A 1 91 ? -2.631 -7.786 13.174 1.00 60.62 91 GLU A O 1
ATOM 760 N N . ARG A 1 92 ? -1.440 -6.034 12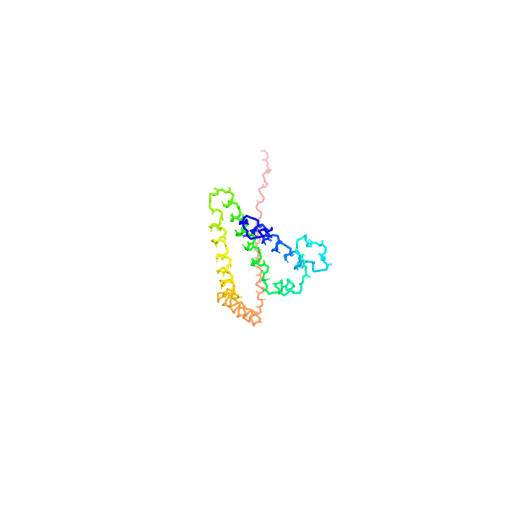.440 1.00 59.03 92 ARG A N 1
ATOM 761 C CA . ARG A 1 92 ? -1.919 -5.102 13.468 1.00 59.03 92 ARG A CA 1
ATOM 762 C C . ARG A 1 92 ? -3.326 -4.592 13.166 1.00 59.03 92 ARG A C 1
ATOM 764 O O . ARG A 1 92 ? -4.145 -4.528 14.085 1.00 59.03 92 ARG A O 1
ATOM 771 N N . VAL A 1 93 ? -3.621 -4.238 11.917 1.00 58.06 93 VAL A N 1
ATOM 772 C CA . VAL A 1 93 ? -4.941 -3.721 11.518 1.00 58.06 93 VAL A CA 1
ATOM 773 C C . VAL A 1 93 ? -5.999 -4.821 11.576 1.00 58.06 93 VAL A C 1
ATOM 775 O O . VAL A 1 93 ? -7.073 -4.585 12.127 1.00 58.06 93 VAL A O 1
ATOM 778 N N . ILE A 1 94 ? -5.670 -6.049 11.155 1.00 57.19 94 ILE A N 1
ATOM 779 C CA . ILE A 1 94 ? -6.568 -7.209 11.289 1.00 57.19 94 ILE A CA 1
ATOM 780 C C . ILE A 1 94 ? -6.915 -7.464 12.768 1.00 57.19 94 ILE A C 1
ATOM 782 O O . ILE A 1 94 ? -8.075 -7.714 13.098 1.00 57.19 94 ILE A O 1
ATOM 786 N N . LYS A 1 95 ? -5.952 -7.311 13.688 1.00 55.81 95 LYS A N 1
ATOM 787 C CA . LYS A 1 95 ? -6.173 -7.442 15.144 1.00 55.81 95 LYS A CA 1
ATOM 788 C C . LYS A 1 95 ? -6.888 -6.244 15.784 1.00 55.81 95 LYS A C 1
ATOM 790 O O . LYS A 1 95 ? -7.412 -6.376 16.885 1.00 55.81 95 LYS A O 1
ATOM 795 N N . THR A 1 96 ? -6.927 -5.090 15.118 1.00 53.31 96 THR A N 1
ATOM 796 C CA . THR A 1 96 ? -7.573 -3.854 15.610 1.00 53.31 96 THR A CA 1
ATOM 797 C C . THR A 1 96 ? -9.018 -3.726 15.112 1.00 53.31 96 THR A C 1
ATOM 799 O O . THR A 1 96 ? -9.631 -2.667 15.216 1.00 53.31 96 THR A O 1
ATOM 802 N N . SER A 1 97 ? -9.593 -4.805 14.579 1.00 53.16 97 SER A N 1
ATOM 803 C CA . SER A 1 97 ? -10.921 -4.785 13.967 1.00 53.16 97 SER A CA 1
ATOM 804 C C . SER A 1 97 ? -12.056 -4.418 14.931 1.00 53.16 97 SER A C 1
ATOM 806 O O . SER A 1 97 ? -13.059 -3.908 14.450 1.00 53.16 97 SER A O 1
ATOM 808 N N . ILE A 1 98 ? -11.884 -4.499 16.258 1.00 58.25 98 ILE A N 1
ATOM 809 C CA . ILE A 1 98 ? -12.652 -3.693 17.223 1.00 58.25 98 ILE A CA 1
ATOM 810 C C . ILE A 1 98 ? -11.754 -3.404 18.432 1.00 58.25 98 ILE A C 1
ATOM 812 O O . ILE A 1 98 ? -11.300 -4.322 19.111 1.00 58.25 98 ILE A O 1
ATOM 816 N N . SER A 1 99 ? -11.454 -2.131 18.722 1.00 65.81 99 SER A N 1
ATOM 817 C CA . SER A 1 99 ? -10.781 -1.825 19.990 1.00 65.81 99 SER A CA 1
ATOM 818 C C . SER A 1 99 ? -11.746 -2.164 21.140 1.00 65.81 99 SER A C 1
ATOM 820 O O . SER A 1 99 ? -12.889 -1.702 21.091 1.00 65.81 99 SER A O 1
ATOM 822 N N . PRO A 1 100 ? -11.319 -2.869 22.201 1.00 71.06 100 PRO A N 1
ATOM 823 C CA . PRO A 1 100 ? -12.161 -3.121 23.378 1.00 71.06 100 PRO A CA 1
ATOM 824 C C . PRO A 1 100 ? -12.741 -1.829 23.980 1.00 71.06 100 PRO A C 1
ATOM 826 O O . PRO A 1 100 ? -13.820 -1.810 24.562 1.00 71.06 100 PRO A O 1
ATOM 829 N N . ALA A 1 101 ? -12.039 -0.707 23.788 1.00 75.44 101 ALA A N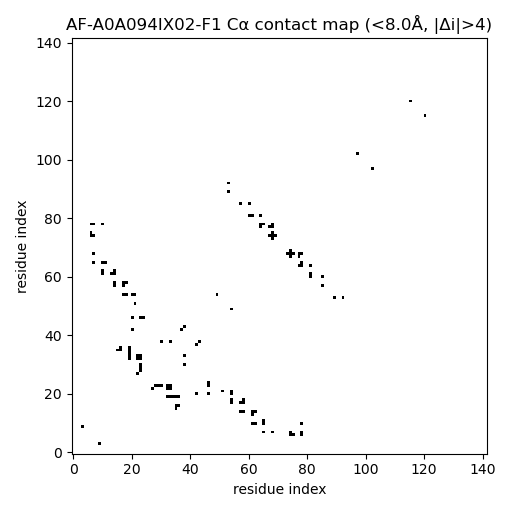 1
ATOM 830 C CA . ALA A 1 101 ? -12.491 0.620 24.189 1.00 75.44 101 ALA A CA 1
ATOM 831 C C . ALA A 1 101 ? -13.698 1.132 23.379 1.00 75.44 101 ALA A C 1
ATOM 833 O O . ALA A 1 101 ? -14.489 1.921 23.894 1.00 75.44 101 ALA A O 1
ATOM 834 N N . LEU A 1 102 ? -13.840 0.716 22.118 1.00 79.75 102 LEU A N 1
ATOM 835 C CA . LEU A 1 102 ? -14.984 1.054 21.273 1.00 79.75 102 LEU A CA 1
ATOM 836 C C . LEU A 1 102 ? -16.207 0.218 21.663 1.00 79.75 102 LEU A C 1
ATOM 838 O O . LEU A 1 102 ? -17.287 0.783 21.791 1.00 79.75 102 LEU A O 1
ATOM 842 N N . GLU A 1 103 ? -16.023 -1.074 21.941 1.00 84.25 103 GLU A N 1
ATOM 843 C CA . GLU A 1 103 ? -17.069 -1.945 22.504 1.00 84.25 103 GLU A CA 1
ATOM 844 C C . GLU A 1 103 ? -17.599 -1.413 23.835 1.00 84.25 103 GLU A C 1
ATOM 846 O O . GLU A 1 103 ? -18.809 -1.270 24.010 1.00 84.25 103 GLU A O 1
ATOM 851 N N . GLU A 1 104 ? -16.705 -1.030 24.748 1.00 87.62 104 GLU A N 1
ATOM 852 C CA . GLU A 1 104 ? -17.114 -0.466 26.034 1.00 87.62 104 GLU A CA 1
ATOM 853 C C . GLU A 1 104 ? -17.859 0.866 25.856 1.00 87.62 104 GLU A C 1
ATOM 855 O O . GLU A 1 104 ? -18.864 1.105 26.525 1.00 87.62 104 GLU A O 1
ATOM 860 N N . LYS A 1 105 ? -17.432 1.720 24.913 1.00 86.75 105 LYS A N 1
ATOM 861 C CA . LYS A 1 105 ? -18.159 2.958 24.588 1.00 86.75 105 LYS A CA 1
ATOM 862 C C . LYS A 1 105 ? -19.544 2.690 24.006 1.00 86.75 105 LYS A C 1
ATOM 864 O O . LYS A 1 105 ? -20.483 3.385 24.384 1.00 86.75 105 LYS A O 1
ATOM 869 N N . VAL A 1 106 ? -19.686 1.715 23.107 1.00 92.62 106 VAL A N 1
ATOM 870 C CA . VAL A 1 106 ? -20.992 1.334 22.548 1.00 92.62 106 VAL A CA 1
ATOM 871 C C . VAL A 1 106 ? -21.905 0.840 23.666 1.00 92.62 106 VAL A C 1
ATOM 873 O O . VAL A 1 106 ? -23.012 1.353 23.800 1.00 92.62 106 VAL A O 1
ATOM 876 N N . ARG A 1 107 ? -21.410 -0.033 24.550 1.00 92.69 107 ARG A N 1
ATOM 877 C CA . ARG A 1 107 ? -22.176 -0.531 25.701 1.00 92.69 107 ARG A CA 1
ATOM 878 C C . ARG A 1 107 ? -22.629 0.596 26.635 1.00 92.69 107 ARG A C 1
ATOM 880 O O . ARG A 1 107 ? -23.782 0.631 27.055 1.00 92.69 107 ARG A O 1
ATOM 887 N N . GLN A 1 108 ? -21.744 1.548 26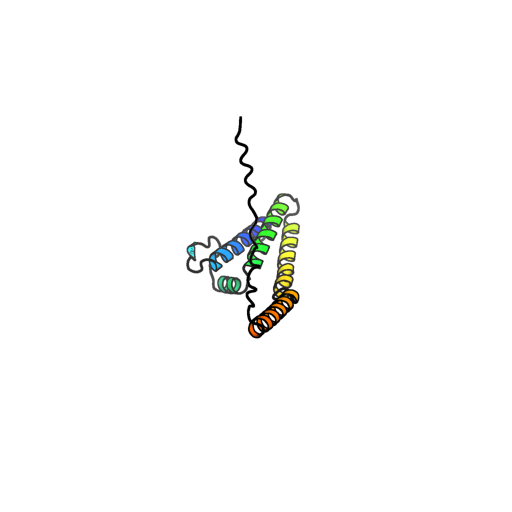.936 1.00 92.75 108 GLN A N 1
ATOM 888 C CA . GLN A 1 108 ? -22.081 2.713 27.762 1.00 92.75 108 GLN A CA 1
ATOM 889 C C . GLN A 1 108 ? -23.146 3.599 27.107 1.00 92.75 108 GLN A C 1
ATOM 891 O O . GLN A 1 108 ? -24.034 4.104 27.794 1.00 92.75 108 GLN A O 1
ATOM 896 N N . LEU A 1 109 ? -23.075 3.790 25.788 1.00 92.44 109 LEU A N 1
ATOM 897 C CA . LEU A 1 109 ? -24.068 4.561 25.042 1.00 92.44 109 LEU A CA 1
ATOM 898 C C . LEU A 1 109 ? -25.421 3.844 24.986 1.00 92.44 109 LEU A C 1
ATOM 900 O O . LEU A 1 109 ? -26.453 4.490 25.159 1.00 92.44 109 LEU A O 1
ATOM 904 N N . GLU A 1 110 ? -25.434 2.524 24.805 1.00 93.44 110 GLU A N 1
ATOM 905 C CA . GLU A 1 110 ? -26.652 1.709 24.857 1.00 93.44 110 GLU A CA 1
ATOM 906 C C . GLU A 1 110 ? -27.331 1.797 26.229 1.00 93.44 110 GLU A C 1
ATOM 908 O O . GLU A 1 110 ? -28.544 2.005 26.308 1.00 93.44 110 GLU A O 1
ATOM 913 N N . GLU A 1 111 ? -26.555 1.736 27.315 1.00 91.19 111 GLU A N 1
ATOM 914 C CA . GLU A 1 111 ? -27.074 1.870 28.679 1.00 91.19 111 GLU A CA 1
ATOM 915 C C . GLU A 1 111 ? -27.633 3.280 28.947 1.00 91.19 111 GLU A C 1
ATOM 917 O O . GLU A 1 111 ? -28.695 3.437 29.555 1.00 91.19 111 GLU A O 1
ATOM 922 N N . GLN A 1 112 ? -26.957 4.325 28.457 1.00 88.50 112 GLN A N 1
ATOM 923 C CA . GLN A 1 112 ? -27.446 5.704 28.553 1.00 88.50 112 GLN A CA 1
ATOM 924 C C . GLN A 1 112 ? -28.730 5.913 27.744 1.00 88.50 112 GLN A C 1
ATOM 926 O O . GLN A 1 112 ? -29.654 6.570 28.224 1.00 88.50 112 GLN A O 1
ATOM 931 N N . LEU A 1 113 ? -28.830 5.331 26.547 1.00 88.75 113 LEU A N 1
ATOM 932 C CA . LEU A 1 113 ? -30.044 5.378 25.734 1.00 88.75 113 LEU A CA 1
ATOM 9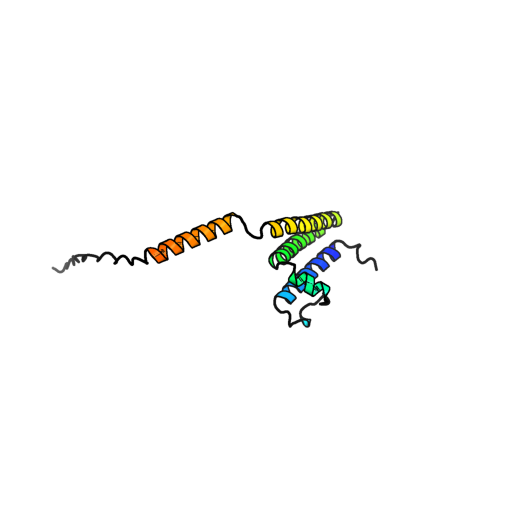33 C C . LEU A 1 113 ? -31.208 4.638 26.398 1.00 88.75 113 LEU A C 1
ATOM 935 O O . LEU A 1 113 ? -32.333 5.136 26.352 1.00 88.75 113 LEU A O 1
ATOM 939 N N . ALA A 1 114 ? -30.959 3.492 27.036 1.00 87.19 114 ALA A N 1
ATOM 940 C CA . ALA A 1 114 ? -31.975 2.779 27.810 1.00 87.19 114 ALA A CA 1
ATOM 941 C C . ALA A 1 114 ? -32.499 3.648 28.966 1.00 87.19 114 ALA A C 1
ATOM 943 O O . ALA A 1 114 ? -33.707 3.867 29.074 1.00 87.19 114 ALA A O 1
ATOM 944 N N . LYS A 1 115 ? -31.593 4.260 29.741 1.00 84.94 115 LYS A N 1
ATOM 945 C CA . LYS A 1 115 ? -31.948 5.188 30.830 1.00 84.94 115 LYS A CA 1
ATOM 946 C C . LYS A 1 115 ? -32.719 6.409 30.326 1.00 84.94 115 LYS A C 1
ATOM 948 O O . LYS A 1 115 ? -33.698 6.815 30.947 1.00 84.94 115 LYS A O 1
ATOM 953 N N . LEU A 1 116 ? -32.330 6.992 29.192 1.00 84.25 116 LEU A N 1
ATOM 954 C CA . LEU A 1 116 ? -33.033 8.135 28.599 1.00 84.25 116 LEU A CA 1
ATOM 955 C C . LEU A 1 116 ? -34.437 7.767 28.101 1.00 84.25 116 LEU A C 1
ATOM 957 O O . LEU A 1 116 ? -35.365 8.560 28.268 1.00 84.25 116 LEU A O 1
ATOM 961 N N . LYS A 1 117 ? -34.616 6.570 27.528 1.00 80.00 117 LYS A N 1
ATOM 962 C CA . LYS A 1 117 ? -35.935 6.064 27.119 1.00 80.00 117 LYS A CA 1
ATOM 963 C C . LYS A 1 117 ? -36.860 5.830 28.314 1.00 80.00 117 LYS A C 1
ATOM 965 O O . LYS A 1 117 ? -38.041 6.140 28.211 1.00 80.00 117 LYS A O 1
ATOM 970 N N . GLU A 1 118 ? -36.334 5.331 29.432 1.00 76.19 118 GLU A N 1
ATOM 971 C CA . GLU A 1 118 ? -37.111 5.126 30.664 1.00 76.19 118 GLU A CA 1
ATOM 972 C C . GLU A 1 118 ? -37.444 6.436 31.384 1.00 76.19 118 GLU A C 1
ATOM 974 O O . GLU A 1 118 ? -38.555 6.610 31.881 1.00 76.19 118 GLU A O 1
ATOM 979 N N . THR A 1 119 ? -36.497 7.376 31.436 1.00 73.19 119 THR A N 1
ATOM 980 C CA . THR A 1 119 ? -36.659 8.608 32.226 1.00 73.19 119 THR A CA 1
ATOM 981 C C . THR A 1 119 ? -37.411 9.705 31.461 1.00 73.19 119 THR A C 1
ATOM 983 O O . THR A 1 119 ? -37.931 10.635 32.082 1.00 73.19 119 THR A O 1
ATOM 986 N N . GLY A 1 120 ? -37.504 9.593 30.129 1.00 63.56 120 GLY A N 1
ATOM 987 C CA . GLY A 1 120 ? -38.064 10.616 29.248 1.00 63.56 120 GLY A CA 1
ATOM 988 C C . GLY A 1 120 ? -37.211 11.891 29.233 1.00 63.56 120 GLY A C 1
ATOM 989 O O . GLY A 1 120 ? -36.626 12.294 30.239 1.00 63.56 120 GLY A O 1
ATOM 990 N N . VAL A 1 121 ? -37.121 12.567 28.085 1.00 59.03 121 VAL A N 1
ATOM 991 C CA . VAL A 1 121 ? -36.436 13.867 28.013 1.00 59.03 121 VAL A CA 1
ATOM 992 C C . VAL A 1 121 ? -37.253 14.884 28.810 1.00 59.03 121 VAL A C 1
ATOM 994 O O . VAL A 1 121 ? -38.245 15.425 28.323 1.00 59.03 121 VAL A O 1
ATOM 997 N N . LYS A 1 122 ? -36.844 15.151 30.054 1.00 59.09 122 LYS A N 1
ATOM 998 C CA . LYS A 1 122 ? -37.351 16.291 30.819 1.00 59.09 122 LYS A CA 1
ATOM 999 C C . LYS A 1 122 ? -36.804 17.567 30.185 1.00 59.09 122 LYS A C 1
ATOM 1001 O O . LYS A 1 122 ? -35.691 17.992 30.482 1.00 59.09 122 LYS A O 1
ATOM 1006 N N . LEU A 1 123 ? -37.599 18.173 29.307 1.00 53.06 123 LEU A N 1
ATOM 1007 C CA . LEU A 1 123 ? -37.470 19.586 28.969 1.00 53.06 123 LEU A CA 1
ATOM 1008 C C . LEU A 1 123 ? -37.692 20.378 30.262 1.00 53.06 123 LEU A C 1
ATOM 1010 O O . LEU A 1 123 ? -38.824 20.524 30.720 1.00 53.06 123 LEU A O 1
ATOM 1014 N N . SER A 1 124 ? -36.607 20.832 30.887 1.00 43.09 124 SER A N 1
ATOM 1015 C CA . SER A 1 124 ? -36.702 21.799 31.977 1.00 43.09 124 SER A CA 1
ATOM 1016 C C . SER A 1 124 ? -37.166 23.128 31.371 1.00 43.09 124 SER A C 1
ATOM 1018 O O . SER A 1 124 ? -36.524 23.594 30.425 1.00 43.09 124 SER A O 1
ATOM 1020 N N . PRO A 1 125 ? -38.266 23.742 31.846 1.00 43.44 125 PRO A N 1
ATOM 1021 C CA . PRO A 1 125 ? -38.656 25.067 31.395 1.00 43.44 125 PRO A CA 1
ATOM 1022 C C . PRO A 1 125 ? -37.536 26.042 31.743 1.00 43.44 125 PRO A C 1
ATOM 1024 O O . PRO A 1 125 ? -37.060 26.064 32.879 1.00 43.44 125 PRO A O 1
ATOM 1027 N N . ALA A 1 126 ? -37.113 26.807 30.741 1.00 39.75 126 ALA A N 1
ATOM 1028 C CA . ALA A 1 126 ? -36.215 27.932 30.904 1.00 39.75 126 ALA A CA 1
ATOM 1029 C C . ALA A 1 126 ? -36.712 28.829 32.043 1.00 39.75 126 ALA A C 1
ATOM 1031 O O . ALA A 1 126 ? -37.900 29.152 32.121 1.00 39.75 126 ALA A O 1
ATOM 1032 N N . GLU A 1 127 ? -35.786 29.206 32.917 1.00 40.59 127 GLU A N 1
ATOM 1033 C CA . GLU A 1 127 ? -35.990 30.194 33.963 1.00 40.59 127 GLU A CA 1
ATOM 1034 C C . GLU A 1 127 ? -36.586 31.461 33.343 1.00 40.59 127 GLU A C 1
ATOM 1036 O O . GLU A 1 127 ? -35.971 32.141 32.520 1.00 40.59 127 GLU A O 1
ATOM 1041 N N . THR A 1 128 ? -37.831 31.744 33.717 1.00 35.41 128 THR A N 1
ATOM 1042 C CA . THR A 1 128 ? -38.518 32.997 33.433 1.00 35.41 128 THR A CA 1
ATOM 1043 C C . THR A 1 128 ? -37.678 34.134 34.008 1.00 35.41 128 THR A C 1
ATOM 1045 O O . THR A 1 128 ? -37.612 34.324 35.220 1.00 35.41 128 THR A O 1
ATOM 1048 N N . SER A 1 129 ? -37.008 34.877 33.134 1.00 42.38 129 SER A N 1
ATOM 1049 C CA . SER A 1 129 ? -36.311 36.114 33.466 1.00 42.38 129 SER A CA 1
ATOM 1050 C C . SER A 1 129 ? -37.310 37.151 33.990 1.00 42.38 129 SER A C 1
ATOM 1052 O O . SER A 1 129 ? -38.182 37.602 33.243 1.00 42.38 129 SER A O 1
ATOM 1054 N N . GLU A 1 130 ? -37.177 37.542 35.258 1.00 38.22 130 GLU A N 1
ATOM 1055 C CA . GLU A 1 130 ? -37.828 38.732 35.813 1.00 38.22 130 GLU A CA 1
ATOM 1056 C C . GLU A 1 130 ? -37.296 40.025 35.150 1.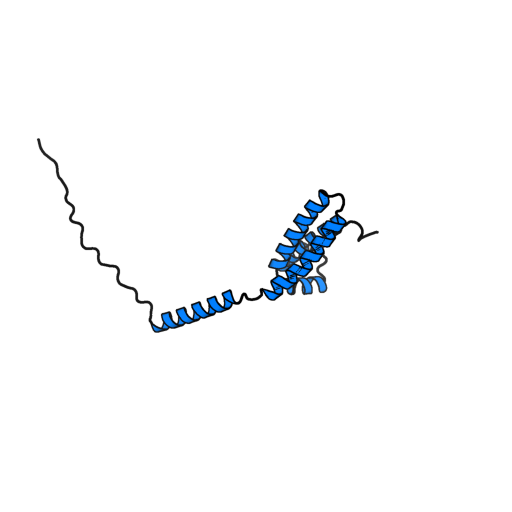00 38.22 130 GLU A C 1
ATOM 1058 O O . GLU A 1 130 ? -36.152 40.072 34.686 1.00 38.22 130 GLU A O 1
ATOM 1063 N N . PRO A 1 131 ? -38.118 41.089 35.062 1.00 41.91 131 PRO A N 1
ATOM 1064 C CA . PRO A 1 131 ? -37.878 42.212 34.165 1.00 41.91 131 PRO A CA 1
ATOM 1065 C C . PRO A 1 131 ? -36.868 43.220 34.733 1.00 41.91 131 PRO A C 1
ATOM 1067 O O . PRO A 1 131 ? -37.021 43.752 35.833 1.00 41.91 131 PRO A O 1
ATOM 1070 N N . VAL A 1 132 ? -35.860 43.559 33.926 1.00 42.88 132 VAL A N 1
ATOM 1071 C CA . VAL A 1 132 ? -34.901 44.639 34.197 1.00 42.88 132 VAL A CA 1
ATOM 1072 C C . VAL A 1 132 ? -35.619 45.995 34.150 1.00 42.88 132 VAL A C 1
ATOM 1074 O O . VAL A 1 132 ? -36.076 46.439 33.096 1.00 42.88 132 VAL A O 1
ATOM 1077 N N . LYS A 1 133 ? -35.694 46.688 35.296 1.00 42.22 133 LYS A N 1
ATOM 1078 C CA . LYS A 1 133 ? -36.117 48.097 35.388 1.00 42.22 133 LYS A CA 1
ATOM 1079 C C . LYS A 1 133 ? -35.137 48.990 34.620 1.00 42.22 133 LYS A C 1
ATOM 1081 O O . LYS A 1 133 ? -34.006 49.204 35.047 1.00 42.22 133 LYS A O 1
ATOM 1086 N N . LYS A 1 134 ? -35.607 49.558 33.512 1.00 40.31 134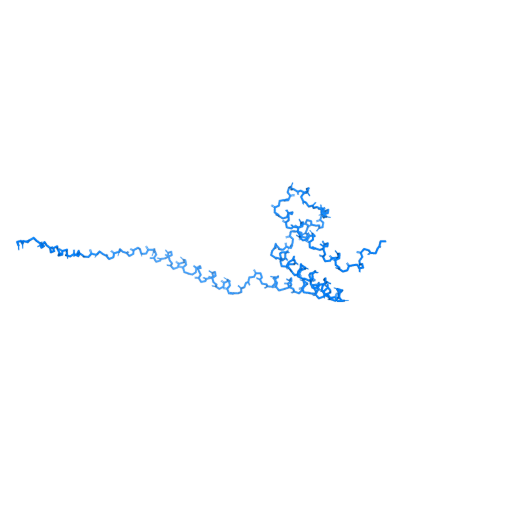 LYS A N 1
ATOM 1087 C CA . LYS A 1 134 ? -34.926 50.592 32.727 1.00 40.31 134 LYS A CA 1
ATOM 1088 C C . LYS A 1 134 ? -34.981 51.927 33.493 1.00 40.31 134 LYS A C 1
ATOM 1090 O O . LYS A 1 134 ? -36.047 52.523 33.614 1.00 40.31 134 LYS A O 1
ATOM 1095 N N . GLN A 1 135 ? -33.855 52.390 34.039 1.00 38.41 135 GLN A N 1
ATOM 1096 C CA . GLN A 1 135 ? -33.692 53.786 34.467 1.00 38.41 135 GLN A CA 1
ATOM 1097 C C . GLN A 1 135 ? -33.267 54.618 33.250 1.00 38.41 135 GLN A C 1
ATOM 1099 O O . GLN A 1 135 ? -32.087 54.686 32.915 1.00 38.41 135 GLN A O 1
ATOM 1104 N N . GLU A 1 136 ? -34.231 55.245 32.579 1.00 40.75 136 GLU A N 1
ATOM 1105 C CA . GLU A 1 136 ? -33.962 56.308 31.608 1.00 40.75 136 GLU A CA 1
ATOM 1106 C C . GLU A 1 136 ? -33.719 57.619 32.369 1.00 40.75 136 GLU A C 1
ATOM 1108 O O . GLU A 1 136 ? -34.638 58.244 32.896 1.00 40.75 136 GLU A O 1
ATOM 1113 N N . LYS A 1 137 ? -32.447 58.028 32.457 1.00 43.50 137 LYS A N 1
ATOM 1114 C CA . LYS A 1 137 ? -32.065 59.393 32.830 1.00 43.50 137 LYS A CA 1
ATOM 1115 C C . LYS A 1 137 ? -32.387 60.316 31.653 1.00 43.50 137 LYS A C 1
ATOM 1117 O O . LYS A 1 137 ? -31.564 60.481 30.758 1.00 43.50 137 LYS A O 1
ATOM 1122 N N . TYR A 1 138 ? -33.567 60.928 31.671 1.00 41.81 138 TYR A N 1
ATOM 1123 C CA . TYR A 1 138 ? -33.827 62.144 30.902 1.00 41.81 138 TYR A CA 1
ATOM 1124 C C . TYR A 1 138 ? -33.100 63.302 31.598 1.00 41.81 138 TYR A C 1
ATOM 1126 O O . TYR A 1 138 ? -33.568 63.840 32.599 1.00 41.81 138 TYR A O 1
ATOM 1134 N N . SER A 1 139 ? -31.910 63.636 31.102 1.00 42.75 139 SER A N 1
ATOM 1135 C CA . SER A 1 139 ? -31.256 64.913 31.382 1.00 42.75 139 SER A CA 1
ATOM 1136 C C . SER A 1 139 ? -31.678 65.902 30.302 1.00 42.75 139 SER A C 1
ATOM 1138 O O . SER A 1 139 ? -30.904 66.203 29.401 1.00 42.75 139 SER A O 1
ATOM 1140 N N . ASP A 1 140 ? -32.904 66.402 30.415 1.00 46.34 140 ASP A N 1
ATOM 1141 C CA . ASP A 1 140 ? -33.260 67.710 29.879 1.00 46.34 140 ASP A CA 1
ATOM 1142 C C . ASP A 1 140 ? -33.364 68.658 31.066 1.00 46.34 140 ASP A C 1
ATOM 1144 O O . ASP A 1 140 ? -34.246 68.473 31.909 1.00 46.34 140 ASP A O 1
ATOM 1148 N N . ARG A 1 141 ? -32.490 69.669 31.120 1.00 42.19 141 ARG A N 1
ATOM 1149 C CA . ARG A 1 141 ? -32.900 71.071 31.283 1.00 42.19 141 ARG A CA 1
ATOM 1150 C C . ARG A 1 141 ? -31.728 72.030 31.508 1.00 42.19 141 ARG A C 1
ATOM 1152 O O . ARG A 1 141 ? -30.951 71.827 32.434 1.00 42.19 141 ARG A O 1
ATOM 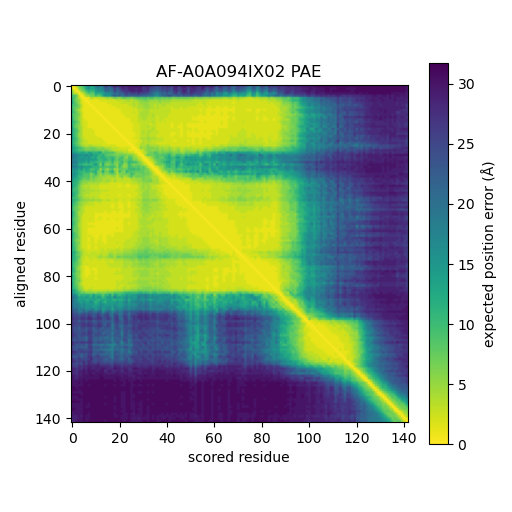1159 N N . LEU A 1 142 ? -31.834 73.127 30.749 1.00 42.44 142 LEU A N 1
ATOM 1160 C CA . LEU A 1 142 ? -31.550 74.528 31.103 1.00 42.44 142 LEU A CA 1
ATOM 1161 C C . LEU A 1 142 ? -30.080 74.932 31.253 1.00 42.44 142 LEU A C 1
ATOM 1163 O O . LEU A 1 142 ? -29.443 74.567 32.259 1.00 42.44 142 LEU A O 1
#

Solvent-accessible surface area (backbone atoms only — not comparable to full-atom values): 8757 Å² total; per-residue (Å²): 136,73,92,84,73,52,53,67,58,53,48,51,53,50,43,51,49,45,50,34,43,52,49,40,75,75,40,67,91,48,66,86,71,37,86,83,59,78,88,43,73,68,51,51,55,48,54,71,72,53,56,70,68,58,45,54,54,47,42,54,52,44,53,51,38,52,53,54,30,73,76,46,98,55,33,57,59,43,48,52,52,46,55,54,48,53,65,52,50,52,60,51,54,68,68,51,74,66,50,70,69,54,55,52,50,50,52,53,50,53,53,50,50,51,50,44,68,74,67,47,88,77,79,72,79,75,82,80,77,77,84,82,82,81,83,78,83,78,86,81,82,137

Foldseek 3Di:
DCVPDDLLVVLVVLLLLLVLLVVCLVPVVPCVPNDRDDPDPVSVVCSVPDDNVLSVVLNVLSVVLSVVLVVDPCSVVSSVVSVVVSVVVVVVVVVVVDDVVNVVVVVVVVVVVVVCVVVDPPPDPPPDDDDDDDDDPPPDDD

Nearest PDB structures (foldseek):
  8vap-assembly1_D  TM=8.077E-01  e=1.916E-02  Escherichia coli
  5bs8-assembly1_A  TM=2.728E-01  e=8.218E+00  Mycobacterium tuberculosis H37Rv

Organism: NCBI:txid33934

Radius of gyration: 30.15 Å; Cα contacts (8 Å, |Δi|>4): 71; chains: 1; bounding box: 62×87×55 Å